Protein AF-A0A357JC84-F1 (afdb_monomer_lite)

Radius of g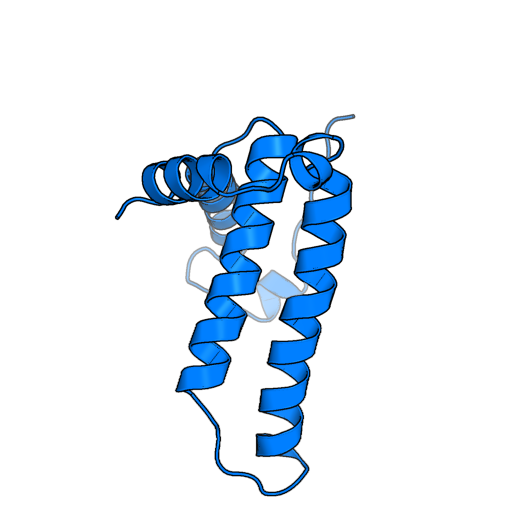yration: 17.0 Å; chains: 1; bounding box: 45×26×44 Å

pLDDT: mean 94.49, std 7.7, range [55.0, 98.75]

Foldseek 3Di:
DDQQVVLVVLVVVDDPVCVVQLQVSLVVQLVVLVVQLVVLVCCVPPVVDPRPVVSNVVSVVSNSSSVSSNCVNVVHTPVVVVCVVVVQVCVQAVPHDDPVSVVVPDDDDDDD

Sequence (112 aa):
MSFNKYQEEAYKLISDEGKKDLITNGVLGLAGESGECCDIVKKYKFQGHPLNKEHLIDELGDVLWYIAETASGLGVSLEEIAEYNLNKLNKRYKDGFTKEESLHRVEKEYKD

Secondary structure (DSSP, 8-state):
--HHHHHHHHHHHS-TTGGGSHHHHHHHHHHHHHHHHHHHHHHHHHS-----HHHHHHHHHHHHHHHHHHHHHTT--HHHHHHHHHHHHHHH-BTB--HHHHHSPPPPPPP-

Structure (mmCIF, N/CA/C/O backbone):
data_AF-A0A357JC84-F1
#
_entry.id   AF-A0A357JC84-F1
#
loop_
_atom_site.group_PDB
_atom_site.id
_atom_site.type_symbol
_atom_site.label_atom_id
_atom_site.label_alt_id
_atom_site.label_comp_id
_atom_site.label_asym_id
_atom_site.label_entity_id
_atom_site.label_seq_id
_atom_site.pdbx_PDB_ins_code
_atom_site.Cartn_x
_atom_site.Cartn_y
_atom_site.Cartn_z
_atom_site.occupancy
_atom_site.B_iso_or_equiv
_atom_site.auth_seq_id
_atom_site.auth_comp_id
_atom_site.auth_asym_id
_atom_site.auth_atom_id
_atom_site.pdbx_PDB_model_num
ATOM 1 N N . MET A 1 1 ? -6.170 14.920 -2.049 1.00 91.19 1 MET A N 1
ATOM 2 C CA . MET A 1 1 ? -7.104 14.096 -1.248 1.00 91.19 1 MET A CA 1
ATOM 3 C C . MET A 1 1 ? -6.340 13.596 -0.029 1.00 91.19 1 MET A C 1
ATOM 5 O O . MET A 1 1 ? -5.157 13.33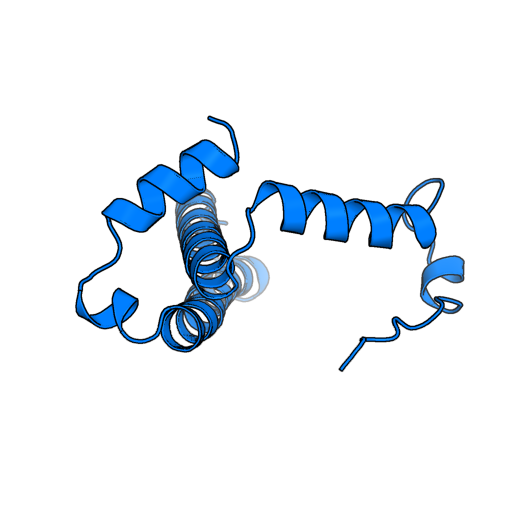7 -0.195 1.00 91.19 1 MET A O 1
ATOM 9 N N . SER A 1 2 ? -6.945 13.542 1.163 1.00 97.12 2 SER A N 1
ATOM 10 C CA . SER A 1 2 ? -6.307 12.915 2.337 1.00 97.12 2 SER A CA 1
ATOM 11 C C . SER A 1 2 ? -6.417 11.393 2.261 1.00 97.12 2 SER A C 1
ATOM 13 O O . SER A 1 2 ? -7.253 10.881 1.515 1.00 97.12 2 SER A O 1
ATOM 15 N N . PHE A 1 3 ? -5.607 10.670 3.033 1.00 97.25 3 PHE A N 1
ATOM 16 C CA . PHE A 1 3 ? -5.678 9.209 3.063 1.00 97.25 3 PHE A CA 1
ATOM 17 C C . PHE A 1 3 ? -7.013 8.710 3.617 1.00 97.25 3 PHE A C 1
ATOM 19 O O . PHE A 1 3 ? -7.598 7.803 3.031 1.00 97.25 3 PHE A O 1
ATOM 26 N N . ASN A 1 4 ? -7.558 9.360 4.648 1.00 96.31 4 ASN A N 1
ATOM 27 C CA . ASN A 1 4 ? -8.872 8.984 5.177 1.00 96.31 4 ASN A CA 1
ATOM 28 C C . ASN A 1 4 ? -9.977 9.214 4.145 1.00 96.31 4 ASN A C 1
ATOM 30 O O . ASN A 1 4 ? -10.801 8.336 3.918 1.00 96.31 4 ASN A O 1
ATOM 34 N N . LYS A 1 5 ? -9.940 10.350 3.433 1.00 98.31 5 LYS A N 1
ATOM 35 C CA . LYS A 1 5 ? -10.903 10.610 2.358 1.00 98.31 5 LYS A CA 1
ATOM 36 C C . LYS A 1 5 ? -10.773 9.588 1.228 1.00 98.31 5 LYS A C 1
ATOM 38 O O . LYS A 1 5 ? -11.782 9.161 0.686 1.00 98.31 5 LYS A O 1
ATOM 43 N N . TYR A 1 6 ? -9.553 9.193 0.866 1.00 98.50 6 TYR A N 1
ATOM 44 C CA . TYR A 1 6 ? -9.352 8.136 -0.124 1.00 98.50 6 TYR A CA 1
ATOM 45 C C . TYR A 1 6 ? -9.954 6.807 0.341 1.00 98.50 6 TYR A C 1
ATOM 47 O O . TYR A 1 6 ? -10.709 6.202 -0.412 1.00 98.50 6 TYR A O 1
ATOM 55 N N . GLN A 1 7 ? -9.678 6.388 1.578 1.00 98.56 7 GLN A N 1
ATOM 56 C CA . GLN A 1 7 ? -10.227 5.158 2.148 1.00 98.56 7 GLN A CA 1
ATOM 57 C C . GLN A 1 7 ? -11.761 5.167 2.171 1.00 98.56 7 GLN A C 1
ATOM 59 O O . GLN A 1 7 ? -12.378 4.176 1.789 1.00 98.56 7 GLN A O 1
ATOM 64 N N . GLU A 1 8 ? -12.380 6.282 2.569 1.00 98.25 8 GLU A N 1
ATOM 65 C CA . GLU A 1 8 ? -13.839 6.444 2.557 1.00 98.25 8 GLU A CA 1
ATOM 66 C C . GLU A 1 8 ? -14.431 6.286 1.151 1.00 98.25 8 GLU A C 1
ATOM 68 O O . GLU A 1 8 ? -15.464 5.636 0.989 1.00 98.25 8 GLU A O 1
ATOM 73 N N . GLU A 1 9 ? -13.803 6.871 0.127 1.00 98.44 9 GLU A N 1
ATOM 74 C CA . GLU A 1 9 ? -14.260 6.719 -1.259 1.00 98.44 9 GLU A CA 1
ATOM 75 C C . GLU A 1 9 ? -14.005 5.303 -1.797 1.00 98.44 9 GLU A C 1
ATOM 77 O O . GLU A 1 9 ? -14.893 4.734 -2.431 1.00 98.44 9 GLU A O 1
ATOM 82 N N . ALA A 1 10 ? -12.851 4.700 -1.493 1.00 98.19 10 ALA A N 1
ATOM 83 C CA . ALA A 1 10 ? -12.527 3.327 -1.881 1.00 98.19 10 ALA A CA 1
ATOM 84 C C . ALA A 1 10 ? -13.538 2.334 -1.289 1.00 98.19 10 ALA A C 1
ATOM 86 O O . ALA A 1 10 ? -14.094 1.509 -2.010 1.00 98.19 10 ALA A O 1
ATOM 87 N N . TYR A 1 11 ? -13.878 2.477 -0.003 1.00 98.12 11 TYR A N 1
ATOM 88 C CA . TYR A 1 11 ? -14.813 1.584 0.685 1.00 98.12 11 TYR A CA 1
ATOM 89 C C . TYR A 1 11 ? -16.192 1.509 0.013 1.00 98.12 11 TYR A C 1
ATOM 91 O O . TYR A 1 11 ? -16.812 0.442 -0.066 1.00 98.12 11 TYR A O 1
ATOM 99 N N . LYS A 1 12 ? -16.687 2.639 -0.507 1.00 98.25 12 LYS A N 1
ATOM 100 C CA . LYS A 1 12 ? -17.981 2.695 -1.210 1.00 98.25 12 LYS A CA 1
ATOM 101 C C . LYS A 1 12 ? -17.988 1.832 -2.469 1.00 98.25 12 LYS A C 1
ATOM 103 O O . LYS A 1 12 ? -19.041 1.315 -2.831 1.00 98.25 12 LYS A O 1
ATOM 108 N N . LEU A 1 13 ? -16.832 1.681 -3.103 1.00 98.06 13 LEU A N 1
ATOM 109 C CA . LEU A 1 13 ? -16.658 0.992 -4.373 1.00 98.06 13 LEU A CA 1
ATOM 110 C C . LEU A 1 13 ? -16.299 -0.496 -4.208 1.00 98.06 13 LEU A C 1
ATOM 112 O O . LEU A 1 13 ? -16.344 -1.238 -5.187 1.00 98.06 13 LEU A O 1
ATOM 116 N N . ILE A 1 14 ? -15.993 -0.955 -2.988 1.00 97.75 14 ILE A N 1
ATOM 117 C CA . ILE A 1 14 ? -15.775 -2.380 -2.706 1.00 97.75 14 ILE A CA 1
ATOM 118 C C .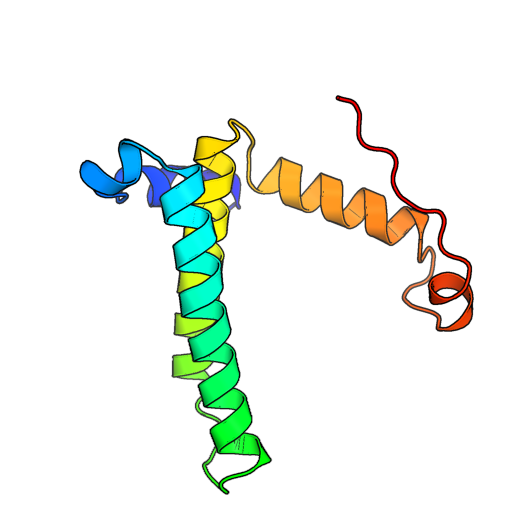 ILE A 1 14 ? -17.061 -3.160 -2.999 1.00 97.75 14 ILE A C 1
ATOM 120 O O . ILE A 1 14 ? -18.156 -2.786 -2.553 1.00 97.75 14 ILE A O 1
ATOM 124 N N . SER A 1 15 ? -16.902 -4.267 -3.727 1.00 97.12 15 SER A N 1
ATOM 125 C CA . SER A 1 15 ? -17.991 -5.180 -4.071 1.00 97.12 15 SER A CA 1
ATOM 126 C C . SER A 1 15 ? -18.673 -5.777 -2.834 1.00 97.12 15 SER A C 1
ATOM 128 O O . SER A 1 15 ? -18.068 -5.917 -1.770 1.00 97.12 15 SER A O 1
ATOM 130 N N . ASP A 1 16 ? -19.931 -6.189 -2.981 1.00 97.56 16 ASP A N 1
ATOM 131 C CA . ASP A 1 16 ? -20.667 -6.837 -1.890 1.00 97.56 16 ASP A CA 1
ATOM 132 C C . ASP A 1 16 ? -20.004 -8.144 -1.429 1.00 97.56 16 ASP A C 1
ATOM 134 O O . ASP A 1 16 ? -20.060 -8.468 -0.247 1.00 97.56 16 ASP A O 1
ATOM 138 N N . GLU A 1 17 ? -19.344 -8.877 -2.335 1.00 97.12 17 GLU A N 1
ATOM 139 C CA . GLU A 1 17 ? -18.590 -10.087 -1.984 1.00 97.12 17 GLU A CA 1
ATOM 140 C C . GLU A 1 17 ? -17.321 -9.748 -1.196 1.00 97.12 17 GLU A C 1
ATOM 142 O O . GLU A 1 17 ? -17.089 -10.335 -0.143 1.00 97.12 17 GLU A O 1
ATOM 147 N N . GLY A 1 18 ? -16.545 -8.753 -1.645 1.00 95.88 18 GLY A N 1
ATOM 148 C CA . GLY A 1 18 ? -15.342 -8.297 -0.937 1.00 95.88 18 GLY A CA 1
ATOM 149 C C . GLY A 1 18 ? -15.656 -7.788 0.472 1.00 95.88 18 GLY A C 1
ATOM 150 O O . GLY A 1 18 ? -14.931 -8.078 1.420 1.00 95.88 18 GLY A O 1
ATOM 151 N N . LYS A 1 19 ? -16.807 -7.126 0.654 1.00 96.88 19 LYS A N 1
ATOM 152 C CA . LYS A 1 19 ? -17.287 -6.681 1.973 1.00 96.88 19 LYS A CA 1
ATOM 153 C C . LYS A 1 19 ? -17.599 -7.821 2.947 1.00 96.88 19 LYS A C 1
ATOM 155 O O . LYS A 1 19 ? -17.652 -7.556 4.147 1.00 96.88 19 LYS A O 1
ATOM 160 N N . LYS A 1 20 ? -17.798 -9.063 2.484 1.00 98.00 20 LYS A N 1
ATOM 161 C CA . LYS A 1 20 ? -18.018 -10.216 3.378 1.00 98.00 20 LYS A CA 1
ATOM 162 C C . LYS A 1 20 ? -16.754 -10.617 4.134 1.00 98.00 20 LYS A C 1
ATOM 164 O O . LYS A 1 20 ? -16.871 -11.112 5.250 1.00 98.00 20 LYS A O 1
ATOM 169 N N . ASP A 1 21 ? -15.579 -10.402 3.544 1.00 98.19 21 ASP A N 1
ATOM 170 C CA . ASP A 1 21 ? -14.282 -10.662 4.172 1.00 98.19 21 ASP A CA 1
ATOM 171 C C . ASP A 1 21 ? -13.207 -9.709 3.625 1.00 98.19 21 ASP A C 1
ATOM 173 O O . ASP A 1 21 ? -12.370 -10.063 2.792 1.00 98.19 21 ASP A O 1
ATOM 177 N N . LEU A 1 22 ? -13.251 -8.470 4.120 1.00 98.38 22 LEU A N 1
ATOM 178 C CA . LEU A 1 22 ? -12.360 -7.380 3.710 1.00 98.38 22 LEU A CA 1
ATOM 179 C C . LEU A 1 22 ? -10.880 -7.702 3.947 1.00 98.38 22 LEU A C 1
ATOM 181 O O . LEU A 1 22 ? -10.021 -7.250 3.197 1.00 98.38 22 LEU A O 1
ATOM 185 N N . ILE A 1 23 ? -10.565 -8.457 5.003 1.00 98.56 23 ILE A N 1
ATOM 186 C CA . ILE A 1 23 ? -9.174 -8.758 5.352 1.00 98.56 23 ILE A CA 1
ATOM 187 C C . ILE A 1 23 ? -8.625 -9.805 4.388 1.00 98.56 23 ILE A C 1
ATOM 189 O O . ILE A 1 23 ? -7.556 -9.597 3.815 1.00 98.56 23 ILE A O 1
ATOM 193 N N . THR A 1 24 ? -9.343 -10.914 4.183 1.00 98.56 24 THR A N 1
ATOM 194 C CA . THR A 1 24 ? -8.879 -11.962 3.268 1.00 98.56 24 THR A CA 1
ATOM 195 C C . THR A 1 24 ? -8.837 -11.454 1.832 1.00 98.56 24 THR A C 1
ATOM 197 O O . THR A 1 24 ? -7.823 -11.644 1.162 1.00 98.56 24 THR A O 1
ATOM 200 N N . ASN A 1 25 ? -9.889 -10.770 1.363 1.00 98.44 25 ASN A N 1
ATOM 201 C CA . ASN A 1 25 ? -9.916 -10.203 0.012 1.00 98.44 25 ASN A CA 1
ATOM 202 C C . ASN A 1 25 ? -8.798 -9.165 -0.172 1.00 98.44 25 ASN A C 1
ATOM 204 O O . ASN A 1 25 ? -8.031 -9.251 -1.132 1.00 98.44 25 ASN A O 1
ATOM 208 N N . GLY A 1 26 ? -8.632 -8.277 0.812 1.00 98.31 26 GLY A N 1
ATOM 209 C CA . GLY A 1 26 ? -7.615 -7.237 0.812 1.00 98.31 26 GLY A CA 1
ATOM 210 C C . GLY A 1 26 ? -6.197 -7.791 0.732 1.00 98.31 26 GLY A C 1
ATOM 211 O O . GLY A 1 26 ? -5.424 -7.415 -0.146 1.00 98.31 26 GLY A O 1
ATOM 212 N N . VAL A 1 27 ? -5.845 -8.740 1.603 1.00 98.38 27 VAL A N 1
ATOM 213 C CA . VAL A 1 27 ? -4.491 -9.317 1.648 1.00 98.38 27 VAL A CA 1
ATOM 214 C C . VAL A 1 27 ? -4.167 -10.138 0.398 1.00 98.38 27 VAL A C 1
ATOM 216 O O . VAL A 1 27 ? -3.029 -10.097 -0.076 1.00 98.38 27 VAL A O 1
ATOM 219 N N . LEU A 1 28 ? -5.140 -10.868 -0.156 1.00 98.38 28 LEU A N 1
ATOM 220 C CA . LEU A 1 28 ? -4.945 -11.590 -1.415 1.00 98.38 28 LEU A CA 1
ATOM 221 C C . LEU A 1 28 ? -4.749 -10.624 -2.589 1.00 98.38 28 LEU A C 1
ATOM 223 O O . LEU A 1 28 ? -3.844 -10.841 -3.396 1.00 98.38 28 LEU A O 1
ATOM 227 N N . GLY A 1 29 ? -5.526 -9.539 -2.636 1.00 98.38 29 GLY A N 1
ATOM 228 C CA . GLY A 1 29 ? -5.356 -8.462 -3.609 1.00 98.38 29 GLY A CA 1
ATOM 229 C C . GLY A 1 29 ? -3.968 -7.828 -3.533 1.00 98.38 29 GLY A C 1
ATOM 230 O O . GLY A 1 29 ? -3.258 -7.786 -4.532 1.00 98.38 29 GLY A O 1
ATOM 231 N N . LEU A 1 30 ? -3.494 -7.475 -2.328 1.00 98.31 30 LEU A N 1
ATOM 232 C CA . LEU A 1 30 ? -2.135 -6.945 -2.124 1.00 98.31 30 LEU A CA 1
ATOM 233 C C . LEU A 1 30 ? -1.050 -7.821 -2.762 1.00 98.31 30 LEU A C 1
ATOM 235 O O . LEU A 1 30 ? -0.089 -7.296 -3.329 1.00 98.31 30 LEU A O 1
ATOM 239 N N . ALA A 1 31 ? -1.174 -9.145 -2.641 1.00 98.50 31 ALA A N 1
ATOM 240 C CA . ALA A 1 31 ? -0.218 -10.081 -3.220 1.00 98.50 31 ALA A CA 1
ATOM 241 C C . ALA A 1 31 ? -0.273 -10.093 -4.757 1.00 98.50 31 ALA A C 1
ATOM 243 O O . ALA A 1 31 ? 0.785 -10.146 -5.388 1.00 98.50 31 ALA A O 1
ATOM 244 N N . GLY A 1 32 ? -1.476 -10.022 -5.336 1.00 98.56 32 GLY A N 1
ATOM 245 C CA . GLY A 1 32 ? -1.699 -9.922 -6.781 1.00 98.56 32 GLY A CA 1
ATOM 246 C C . GLY A 1 32 ? -1.033 -8.684 -7.375 1.00 98.56 32 GLY A C 1
ATOM 247 O O . GLY A 1 32 ? -0.094 -8.818 -8.162 1.00 98.56 32 GLY A O 1
ATOM 248 N N . GLU A 1 33 ? -1.409 -7.504 -6.885 1.00 98.62 33 GLU A N 1
ATOM 249 C CA . GLU A 1 33 ? -0.954 -6.217 -7.443 1.00 98.62 33 GLU A CA 1
ATOM 250 C C . GLU A 1 33 ? 0.539 -5.957 -7.180 1.00 98.62 33 GLU A C 1
ATOM 252 O O . GLU A 1 33 ? 1.274 -5.383 -7.989 1.00 98.62 33 GLU A O 1
ATOM 257 N N . SER A 1 34 ? 1.067 -6.481 -6.066 1.00 98.50 34 SER A N 1
ATOM 258 C CA . SER A 1 34 ? 2.519 -6.499 -5.846 1.00 98.50 34 SER A CA 1
ATOM 259 C C . SER A 1 34 ? 3.242 -7.368 -6.884 1.00 98.50 34 SER A C 1
ATOM 261 O O . SER A 1 34 ? 4.366 -7.051 -7.287 1.00 98.50 34 SER A O 1
ATOM 263 N N . GLY A 1 35 ? 2.626 -8.471 -7.318 1.00 98.69 35 GLY A N 1
ATOM 264 C CA . GLY A 1 35 ? 3.134 -9.342 -8.377 1.00 98.69 35 GLY A CA 1
ATOM 265 C C . GLY A 1 35 ? 3.154 -8.658 -9.744 1.00 98.69 35 GLY A C 1
ATOM 266 O O . GLY A 1 35 ? 4.130 -8.805 -10.484 1.00 98.69 35 GLY A O 1
ATOM 267 N N . GLU A 1 36 ? 2.137 -7.855 -10.039 1.00 98.69 36 GLU A N 1
ATOM 268 C CA . GLU A 1 36 ? 2.032 -7.037 -11.253 1.00 98.69 36 GLU A CA 1
ATOM 269 C C . GLU A 1 36 ? 3.153 -5.984 -11.299 1.00 98.69 36 GLU A C 1
ATOM 271 O O . GLU A 1 36 ? 3.950 -5.939 -12.248 1.00 98.69 36 GLU A O 1
ATOM 276 N N . CYS A 1 37 ? 3.348 -5.246 -10.195 1.00 98.75 37 CYS A N 1
ATOM 277 C CA . CYS A 1 37 ? 4.497 -4.353 -10.007 1.00 98.75 37 CYS A CA 1
ATOM 278 C C . CYS A 1 37 ? 5.833 -5.077 -10.268 1.00 98.75 37 CYS A C 1
ATOM 280 O O . CYS A 1 37 ? 6.720 -4.564 -10.967 1.00 98.75 37 CYS A O 1
ATOM 282 N N . CYS A 1 38 ? 5.989 -6.285 -9.712 1.00 98.69 38 CYS A N 1
ATOM 283 C CA . CYS A 1 38 ? 7.181 -7.109 -9.914 1.00 98.69 38 CYS A CA 1
ATOM 284 C C . CYS A 1 38 ? 7.392 -7.461 -11.391 1.00 98.69 38 CYS A C 1
ATOM 286 O O . CYS A 1 38 ? 8.529 -7.406 -11.872 1.00 98.69 38 CYS A O 1
ATOM 288 N N . ASP A 1 39 ? 6.336 -7.820 -12.120 1.00 98.62 39 ASP A N 1
ATOM 289 C CA . ASP A 1 39 ? 6.429 -8.204 -13.527 1.00 98.62 39 ASP A CA 1
ATOM 290 C C . ASP A 1 39 ? 6.878 -7.034 -14.414 1.00 98.62 39 ASP A C 1
ATOM 292 O O . ASP A 1 39 ? 7.773 -7.212 -15.250 1.00 98.62 39 ASP A O 1
ATOM 296 N N . ILE A 1 40 ? 6.363 -5.824 -14.166 1.00 98.62 40 ILE A N 1
ATOM 297 C CA . ILE A 1 40 ? 6.784 -4.600 -14.868 1.00 98.62 40 ILE A CA 1
ATOM 298 C C . ILE A 1 40 ? 8.284 -4.356 -14.672 1.00 98.62 40 ILE A C 1
ATOM 300 O O . ILE A 1 40 ? 9.031 -4.162 -15.641 1.00 98.62 40 ILE A O 1
ATOM 304 N N . VAL A 1 41 ? 8.758 -4.399 -13.423 1.00 98.50 41 VAL A N 1
ATOM 305 C CA . VAL A 1 41 ? 10.175 -4.162 -13.109 1.00 98.50 41 VAL A CA 1
ATOM 306 C C . VAL A 1 41 ? 11.056 -5.280 -13.668 1.00 98.50 41 VAL A C 1
ATOM 308 O O . VAL A 1 41 ? 12.132 -4.997 -14.201 1.00 98.50 41 VAL A O 1
ATOM 311 N N . LYS A 1 42 ? 10.605 -6.537 -13.611 1.00 98.69 42 LYS A N 1
ATOM 312 C CA . LYS A 1 42 ? 11.315 -7.692 -14.177 1.00 98.69 42 LYS A CA 1
ATOM 313 C C . LYS A 1 42 ? 11.483 -7.554 -15.692 1.00 98.69 42 LYS A C 1
ATOM 315 O O . LYS A 1 42 ? 12.598 -7.725 -16.189 1.00 98.69 42 LYS A O 1
ATOM 320 N N . LYS A 1 43 ? 10.414 -7.198 -16.413 1.00 98.50 43 LYS A N 1
ATOM 321 C CA . LYS A 1 43 ? 10.438 -6.922 -17.860 1.00 98.50 43 LYS A CA 1
ATOM 322 C C . LYS A 1 43 ? 11.441 -5.819 -18.201 1.00 98.50 43 LYS A C 1
ATOM 324 O O . LYS A 1 43 ? 12.273 -5.992 -19.093 1.00 98.50 43 LYS A O 1
ATOM 329 N N . TYR A 1 44 ? 11.415 -4.721 -17.444 1.00 98.50 44 TYR A N 1
ATOM 330 C CA . TYR A 1 44 ? 12.342 -3.603 -17.626 1.00 98.50 44 TYR A CA 1
ATOM 331 C C . TYR A 1 44 ? 13.806 -3.994 -17.368 1.00 98.50 44 TYR A C 1
ATOM 333 O O . TYR A 1 44 ? 14.686 -3.695 -18.174 1.00 98.50 44 TYR A O 1
ATOM 341 N N . LYS A 1 45 ? 14.094 -4.668 -16.250 1.00 98.44 45 LYS A N 1
ATOM 342 C CA . LYS A 1 45 ? 15.474 -4.934 -15.817 1.00 98.44 45 LYS A CA 1
ATOM 343 C C . LYS A 1 45 ? 16.131 -6.126 -16.501 1.00 98.44 45 LYS A C 1
ATOM 345 O O . LYS A 1 45 ? 17.347 -6.102 -16.673 1.00 98.44 45 LYS A O 1
ATOM 350 N N . PHE A 1 46 ? 15.364 -7.149 -16.872 1.00 98.31 46 PHE A N 1
ATOM 351 C CA . PHE A 1 46 ? 15.926 -8.445 -17.271 1.00 98.31 46 PHE A CA 1
ATOM 352 C C . PHE A 1 46 ? 15.493 -8.927 -18.656 1.00 98.31 46 PHE A C 1
ATOM 354 O O . PHE A 1 46 ? 16.009 -9.937 -19.122 1.00 98.31 46 PHE A O 1
ATOM 361 N N . GLN A 1 47 ? 14.565 -8.234 -19.319 1.00 98.25 47 GLN A N 1
ATOM 362 C CA . GLN A 1 47 ? 14.029 -8.655 -20.622 1.00 98.25 47 GLN A CA 1
ATOM 363 C C . GLN A 1 47 ? 14.142 -7.561 -21.699 1.00 98.25 47 GLN A C 1
ATOM 365 O O . GLN A 1 47 ? 13.727 -7.769 -22.833 1.00 98.25 47 GLN A O 1
ATOM 370 N N . GLY A 1 48 ? 14.743 -6.408 -21.371 1.00 97.56 48 GLY A N 1
ATOM 371 C CA . GLY A 1 48 ? 15.064 -5.353 -22.339 1.00 97.56 48 GLY A CA 1
ATOM 372 C C . GLY A 1 48 ? 13.889 -4.460 -22.749 1.00 97.56 48 GLY A C 1
ATOM 373 O O . GLY A 1 48 ? 14.029 -3.675 -23.685 1.00 97.56 48 GLY A O 1
ATOM 374 N N . HIS A 1 49 ? 12.745 -4.546 -22.064 1.00 98.19 49 HIS A N 1
ATOM 375 C CA . HIS A 1 49 ? 11.614 -3.647 -22.309 1.00 98.19 49 HIS A CA 1
ATOM 376 C C . HIS A 1 49 ? 11.885 -2.239 -21.749 1.00 98.19 49 HIS A C 1
ATOM 378 O O . HIS A 1 49 ? 12.589 -2.110 -20.747 1.00 98.19 49 HIS A O 1
ATOM 384 N N . PRO A 1 50 ? 11.310 -1.167 -22.326 1.00 98.25 50 PRO A N 1
ATOM 385 C CA . PRO A 1 50 ? 11.280 0.134 -21.662 1.00 98.25 50 PRO A CA 1
ATOM 386 C C . PRO A 1 50 ? 10.442 0.061 -20.376 1.00 98.25 50 PRO A C 1
ATOM 388 O O . PRO A 1 50 ? 9.481 -0.702 -20.290 1.00 98.25 50 PRO A O 1
ATOM 391 N N . LEU A 1 51 ? 10.786 0.876 -19.375 1.00 98.50 51 LEU A N 1
ATOM 392 C CA . LEU A 1 51 ? 9.986 0.971 -18.155 1.00 98.50 51 LEU A CA 1
ATOM 393 C C . LEU A 1 51 ? 8.634 1.621 -18.467 1.00 98.50 51 LEU A C 1
ATOM 395 O O . LEU A 1 51 ? 8.581 2.817 -18.765 1.00 98.50 51 LEU A O 1
ATOM 399 N N . ASN A 1 52 ? 7.552 0.854 -18.336 1.00 98.19 52 ASN A N 1
ATOM 400 C CA . ASN A 1 52 ? 6.198 1.387 -18.407 1.00 98.19 52 ASN A CA 1
ATOM 401 C C . ASN A 1 52 ? 5.816 2.020 -17.059 1.00 98.19 52 ASN A C 1
ATOM 403 O O . ASN A 1 52 ? 5.382 1.335 -16.137 1.00 98.19 52 ASN A O 1
ATOM 407 N N . LYS A 1 53 ? 6.053 3.329 -16.931 1.00 98.44 53 LYS A N 1
ATOM 408 C CA . LYS A 1 53 ? 5.786 4.077 -15.694 1.00 98.44 53 LYS A CA 1
ATOM 409 C C . LYS A 1 53 ? 4.300 4.271 -15.423 1.00 98.44 53 LYS A C 1
ATOM 411 O O . LYS A 1 53 ? 3.934 4.310 -14.261 1.00 98.44 53 LYS A O 1
ATOM 416 N N . GLU A 1 54 ? 3.499 4.435 -16.470 1.00 98.50 54 GLU A N 1
ATOM 417 C CA . GLU A 1 54 ? 2.052 4.635 -16.352 1.00 98.50 54 GLU A CA 1
ATOM 418 C C . GLU A 1 54 ? 1.410 3.385 -15.759 1.00 98.50 54 GLU A C 1
ATOM 420 O O . GLU A 1 54 ? 0.828 3.463 -14.688 1.00 98.50 54 GLU A O 1
ATOM 425 N N . HIS A 1 55 ? 1.708 2.218 -16.336 1.00 98.50 55 HIS A N 1
ATOM 426 C CA . HIS A 1 55 ? 1.246 0.944 -15.789 1.00 98.50 55 HIS A CA 1
ATOM 427 C C . HIS A 1 55 ? 1.729 0.724 -14.351 1.00 98.50 55 HIS A C 1
ATOM 429 O O . HIS A 1 55 ? 0.960 0.328 -13.497 1.00 98.50 55 HIS A O 1
ATOM 435 N N . LEU A 1 56 ? 2.988 1.059 -14.032 1.00 98.69 56 LEU A N 1
ATOM 436 C CA . LEU A 1 56 ? 3.466 0.930 -12.651 1.00 98.69 56 LEU A CA 1
ATOM 437 C C . LEU A 1 56 ? 2.741 1.876 -11.676 1.00 98.69 56 LEU A C 1
ATOM 439 O O . LEU A 1 56 ? 2.643 1.557 -10.498 1.00 98.69 56 LEU A O 1
ATOM 443 N N . ILE A 1 57 ? 2.278 3.044 -12.130 1.00 98.75 57 ILE A N 1
ATOM 444 C CA . ILE A 1 57 ? 1.464 3.951 -11.310 1.00 98.75 57 ILE A CA 1
ATOM 445 C C . ILE A 1 57 ? 0.077 3.348 -11.076 1.00 98.75 57 ILE A C 1
ATOM 447 O O . ILE A 1 57 ? -0.403 3.440 -9.948 1.00 98.75 57 ILE A O 1
ATOM 451 N N . ASP A 1 58 ? -0.516 2.723 -12.095 1.00 98.56 58 ASP A N 1
ATOM 452 C CA . ASP A 1 58 ? -1.804 2.030 -11.982 1.00 98.56 58 ASP A CA 1
ATOM 453 C C . ASP A 1 58 ? -1.712 0.888 -10.957 1.00 98.56 58 ASP A C 1
ATOM 455 O O . ASP A 1 58 ? -2.427 0.920 -9.957 1.00 98.56 58 ASP A O 1
ATOM 459 N N . GLU A 1 59 ? -0.715 0.004 -11.083 1.00 98.75 59 GLU A N 1
ATOM 460 C CA . GLU A 1 59 ? -0.514 -1.106 -10.135 1.00 98.75 59 GLU A CA 1
ATOM 461 C C . GLU A 1 59 ? -0.235 -0.628 -8.701 1.00 98.75 59 GLU A C 1
ATOM 463 O O . GLU A 1 59 ? -0.677 -1.222 -7.718 1.00 98.75 59 GLU A O 1
ATOM 468 N N . LEU A 1 60 ? 0.491 0.485 -8.535 1.00 98.69 60 LEU A N 1
ATOM 469 C CA . LEU A 1 60 ? 0.672 1.099 -7.214 1.00 98.69 60 LEU A CA 1
ATOM 470 C C . LEU A 1 60 ? -0.644 1.661 -6.655 1.00 98.69 60 LEU A C 1
ATOM 472 O O . LEU A 1 60 ? -0.823 1.699 -5.433 1.00 98.69 60 LEU A O 1
ATOM 476 N N . GLY A 1 61 ? -1.544 2.112 -7.528 1.00 98.50 61 GLY A N 1
ATOM 477 C CA . GLY A 1 61 ? -2.904 2.508 -7.189 1.00 98.50 61 GLY A CA 1
ATOM 478 C C . GLY A 1 61 ? -3.737 1.328 -6.695 1.00 98.50 61 GLY A C 1
ATOM 479 O O . GLY A 1 61 ? -4.392 1.457 -5.660 1.00 98.50 61 GLY A O 1
ATOM 480 N N . ASP A 1 62 ? -3.641 0.177 -7.356 1.00 98.69 62 ASP A N 1
ATOM 481 C CA . ASP A 1 62 ? -4.357 -1.042 -6.964 1.00 98.69 62 ASP A CA 1
ATOM 482 C C . ASP A 1 62 ? -3.778 -1.654 -5.676 1.00 98.69 62 ASP A C 1
ATOM 484 O O . ASP A 1 62 ? -4.516 -2.063 -4.774 1.00 98.69 62 ASP A O 1
ATOM 488 N N . VAL A 1 63 ? -2.458 -1.568 -5.468 1.00 98.69 63 VAL A N 1
ATOM 489 C CA . VAL A 1 63 ? -1.858 -1.841 -4.150 1.00 98.69 63 VAL A CA 1
ATOM 490 C C . VAL A 1 63 ? -2.462 -0.918 -3.086 1.00 98.69 63 VAL A C 1
ATOM 492 O O . VAL A 1 63 ? -2.890 -1.393 -2.034 1.00 98.69 63 VAL A O 1
ATOM 495 N N . LEU A 1 64 ? -2.521 0.397 -3.329 1.00 98.50 64 LEU A N 1
ATOM 496 C CA . LEU A 1 64 ? -3.082 1.354 -2.369 1.00 98.50 64 LEU A CA 1
ATOM 497 C C . LEU A 1 64 ? -4.564 1.070 -2.070 1.00 98.50 64 LEU A C 1
ATOM 499 O O . LEU A 1 64 ? -4.983 1.194 -0.915 1.00 98.50 64 LEU A O 1
ATOM 503 N N . TRP A 1 65 ? -5.329 0.646 -3.075 1.00 98.50 65 TRP A N 1
ATOM 504 C CA . TRP A 1 65 ? -6.716 0.220 -2.927 1.00 98.50 65 TRP A CA 1
ATOM 505 C C . TRP A 1 65 ? -6.845 -0.925 -1.926 1.00 98.50 65 TRP A C 1
ATOM 507 O O . TRP A 1 65 ? -7.597 -0.825 -0.953 1.00 98.50 65 TRP A O 1
ATOM 517 N N . TYR A 1 66 ? -6.061 -1.988 -2.102 1.00 98.62 66 TYR A N 1
ATOM 518 C CA . TYR A 1 66 ? -6.131 -3.143 -1.214 1.00 98.62 66 TYR A CA 1
ATOM 519 C C . TYR A 1 66 ? -5.558 -2.870 0.184 1.00 98.62 66 TYR A C 1
ATOM 521 O O . TYR A 1 66 ? -6.017 -3.474 1.159 1.00 98.62 66 TYR A O 1
ATOM 529 N N . ILE A 1 67 ? -4.642 -1.900 0.340 1.00 98.62 67 ILE A N 1
ATOM 530 C CA . ILE A 1 67 ? -4.269 -1.390 1.672 1.00 98.62 67 ILE A CA 1
ATOM 531 C C . ILE A 1 67 ? -5.491 -0.725 2.326 1.00 98.62 67 ILE A C 1
ATOM 533 O O . ILE A 1 67 ? -5.758 -0.983 3.499 1.00 98.62 67 ILE A O 1
ATOM 537 N N . ALA A 1 68 ? -6.245 0.102 1.593 1.00 98.56 68 ALA A N 1
ATOM 538 C CA . AL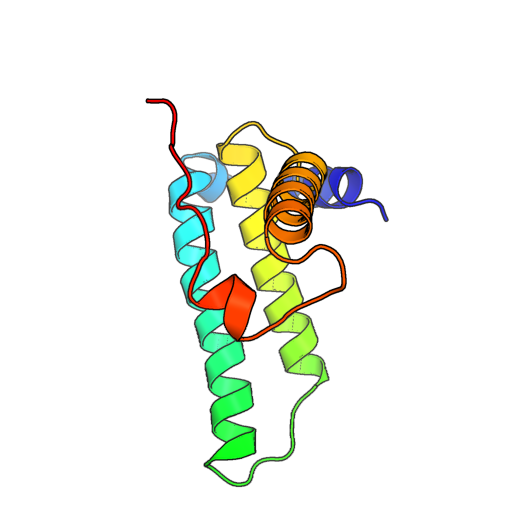A A 1 68 ? -7.428 0.794 2.112 1.00 98.56 68 ALA A CA 1
ATOM 539 C C . ALA A 1 68 ? -8.561 -0.171 2.498 1.00 98.56 68 ALA A C 1
ATOM 541 O O . ALA A 1 68 ? -9.198 -0.005 3.544 1.00 98.56 68 ALA A O 1
ATOM 542 N N . GLU A 1 69 ? -8.794 -1.197 1.682 1.00 98.62 69 GLU A N 1
ATOM 543 C CA . GLU A 1 69 ? -9.746 -2.269 1.975 1.00 98.62 69 GLU A CA 1
ATOM 544 C C . GLU A 1 69 ? -9.347 -3.032 3.246 1.00 98.62 69 GLU A C 1
ATOM 546 O O . GLU A 1 69 ? -10.150 -3.153 4.175 1.00 98.62 69 GLU A O 1
ATOM 551 N N . THR A 1 70 ? -8.081 -3.452 3.338 1.00 98.62 70 THR A N 1
ATOM 552 C CA . THR A 1 70 ? -7.561 -4.165 4.514 1.00 98.62 70 THR A CA 1
ATOM 553 C C . THR A 1 70 ? -7.637 -3.293 5.769 1.00 98.62 70 THR A C 1
ATOM 555 O O . THR A 1 70 ? -8.056 -3.767 6.823 1.00 98.62 70 THR A O 1
ATOM 558 N N . ALA A 1 71 ? -7.287 -2.005 5.670 1.00 98.56 71 ALA A N 1
ATOM 559 C CA . ALA A 1 71 ? -7.401 -1.042 6.767 1.00 98.56 71 ALA A CA 1
ATOM 560 C C . ALA A 1 71 ? -8.845 -0.938 7.277 1.00 98.56 71 ALA A C 1
ATOM 562 O O . ALA A 1 71 ? -9.091 -0.996 8.482 1.00 98.56 71 ALA A O 1
ATOM 563 N N . SER A 1 72 ? -9.805 -0.880 6.350 1.00 98.31 72 SER A N 1
ATOM 564 C CA . SER A 1 72 ? -11.233 -0.857 6.672 1.00 98.31 72 SER A CA 1
ATOM 565 C C . SER A 1 72 ? -11.681 -2.146 7.368 1.00 98.31 72 SER A C 1
ATOM 567 O O . SER A 1 72 ? -12.417 -2.078 8.349 1.00 98.31 72 SER A O 1
ATOM 569 N N . GLY A 1 73 ? -11.194 -3.309 6.920 1.00 98.06 73 GLY A N 1
ATOM 570 C CA . GLY A 1 73 ? -11.431 -4.596 7.585 1.00 98.06 73 GLY A CA 1
ATOM 571 C C . GLY A 1 73 ? -10.827 -4.686 8.991 1.00 98.06 73 GLY A C 1
ATOM 572 O O . GLY A 1 73 ? -11.418 -5.297 9.877 1.00 98.06 73 GLY A O 1
ATOM 573 N N . LEU A 1 74 ? -9.684 -4.032 9.218 1.00 98.00 74 LEU A N 1
ATOM 574 C CA . LEU A 1 74 ? -9.023 -3.931 10.524 1.00 98.00 74 LEU A CA 1
ATOM 575 C C . LEU A 1 74 ? -9.653 -2.878 11.452 1.00 98.00 74 LEU A C 1
ATOM 577 O O . LEU A 1 74 ? -9.273 -2.798 12.620 1.00 98.00 74 LEU A O 1
ATOM 581 N N . GLY A 1 75 ? -10.591 -2.067 10.955 1.00 97.88 75 GLY A N 1
ATOM 582 C CA . GLY A 1 75 ? -11.215 -0.993 11.727 1.00 97.88 75 GLY A CA 1
ATOM 583 C C . GLY A 1 75 ? -10.274 0.172 12.044 1.00 97.88 75 GLY A C 1
ATOM 584 O O . GLY A 1 75 ? -10.478 0.854 13.046 1.00 97.88 75 GLY A O 1
ATOM 585 N N . VAL A 1 76 ? -9.250 0.396 11.215 1.00 98.31 76 VAL A N 1
ATOM 586 C CA . VAL A 1 76 ? -8.292 1.504 11.359 1.00 98.31 76 VAL A CA 1
ATOM 587 C C . VAL A 1 76 ? -8.259 2.364 10.101 1.00 98.31 76 VAL A C 1
ATOM 589 O O . VAL A 1 76 ? -8.589 1.922 8.996 1.00 98.31 76 VAL A O 1
ATOM 592 N N . SER A 1 77 ? -7.839 3.612 10.257 1.00 98.31 77 SER A N 1
ATOM 593 C CA . SER A 1 77 ? -7.636 4.518 9.135 1.00 98.31 77 SER A CA 1
ATOM 594 C C . SER A 1 77 ? -6.275 4.318 8.457 1.00 98.31 77 SER A C 1
ATOM 596 O O . SER A 1 77 ? -5.290 3.884 9.063 1.00 98.31 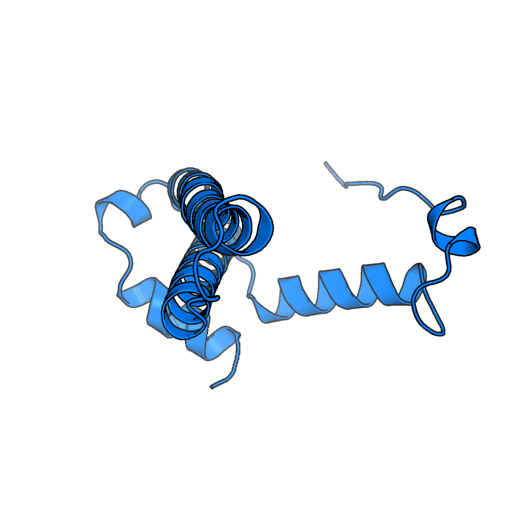77 SER A O 1
ATOM 598 N N . LEU A 1 78 ? -6.188 4.679 7.177 1.00 97.81 78 LEU A N 1
ATOM 599 C CA . LEU A 1 78 ? -4.917 4.733 6.457 1.00 97.81 78 LEU A CA 1
ATOM 600 C C . LEU A 1 78 ? -3.939 5.735 7.085 1.00 97.81 78 LEU A C 1
ATOM 602 O O . LEU A 1 78 ? -2.733 5.487 7.064 1.00 97.81 78 LEU A O 1
ATOM 606 N N . GLU A 1 79 ? -4.428 6.843 7.652 1.00 98.06 79 GLU A N 1
ATOM 607 C CA . GLU A 1 79 ? -3.576 7.781 8.393 1.00 98.06 79 GLU A CA 1
ATOM 608 C C . GLU A 1 79 ? -2.977 7.122 9.636 1.00 98.06 79 GLU A C 1
ATOM 610 O O . GLU A 1 79 ? -1.765 7.207 9.823 1.00 98.06 79 GLU A O 1
ATOM 615 N N . GLU A 1 80 ? -3.757 6.366 10.415 1.00 97.81 80 GLU A N 1
ATOM 616 C CA . GLU A 1 80 ? -3.230 5.602 11.555 1.00 97.81 80 GLU A CA 1
ATOM 617 C C . GLU A 1 80 ? -2.163 4.588 11.124 1.00 97.81 80 GLU A C 1
ATOM 619 O O . GLU A 1 80 ? -1.122 4.471 11.774 1.00 97.81 80 GLU A O 1
ATOM 624 N N . ILE A 1 81 ? -2.361 3.879 10.005 1.00 97.56 81 ILE A N 1
ATOM 625 C CA . ILE A 1 81 ? -1.348 2.961 9.455 1.00 97.56 81 ILE A CA 1
ATOM 626 C C . ILE A 1 81 ? -0.076 3.724 9.059 1.00 97.56 81 ILE A C 1
ATOM 628 O O . ILE A 1 81 ? 1.037 3.275 9.370 1.00 97.56 81 ILE A O 1
ATOM 632 N N . ALA A 1 82 ? -0.218 4.870 8.389 1.00 96.88 82 ALA A N 1
ATOM 633 C CA . ALA A 1 82 ? 0.902 5.705 7.969 1.00 96.88 82 ALA A CA 1
ATOM 634 C C . ALA A 1 82 ? 1.678 6.251 9.178 1.00 96.88 82 ALA A C 1
ATOM 636 O O . ALA A 1 82 ? 2.901 6.100 9.247 1.00 96.88 82 ALA A O 1
ATOM 637 N N . GLU A 1 83 ? 0.983 6.802 10.173 1.00 96.62 83 GLU A N 1
ATOM 638 C CA . GLU A 1 83 ? 1.566 7.279 11.427 1.00 96.62 83 GLU A CA 1
ATOM 639 C C . GLU A 1 83 ? 2.259 6.148 12.187 1.00 96.62 83 GLU A C 1
ATOM 641 O O . GLU A 1 83 ? 3.401 6.291 12.631 1.00 96.62 83 GLU A O 1
ATOM 646 N N . TYR A 1 84 ? 1.618 4.984 12.295 1.00 93.81 84 TYR A N 1
ATOM 647 C CA . TYR A 1 84 ? 2.195 3.806 12.935 1.00 93.81 84 TYR A CA 1
ATOM 648 C C . TYR A 1 84 ? 3.475 3.335 12.229 1.00 93.81 84 TYR A C 1
ATOM 650 O O . TYR A 1 84 ? 4.441 2.913 12.882 1.00 93.81 84 TYR A O 1
ATOM 658 N N . ASN A 1 85 ? 3.515 3.421 10.896 1.00 94.12 85 ASN A N 1
ATOM 659 C CA . ASN A 1 85 ? 4.695 3.105 10.102 1.00 94.12 85 ASN A CA 1
ATOM 660 C C . ASN A 1 85 ? 5.820 4.127 10.325 1.00 94.12 85 ASN A C 1
ATOM 662 O O . ASN A 1 85 ? 6.929 3.717 10.678 1.00 94.12 85 ASN A O 1
ATOM 666 N N . LEU A 1 86 ? 5.532 5.425 10.206 1.00 93.56 86 LEU A N 1
ATOM 667 C CA . LEU A 1 86 ? 6.515 6.496 10.387 1.00 93.56 86 LEU A CA 1
ATOM 668 C C . LEU A 1 86 ? 7.068 6.529 11.811 1.00 93.56 86 LEU A C 1
ATOM 670 O O . LEU A 1 86 ? 8.281 6.562 11.991 1.00 93.56 86 LEU A O 1
ATOM 674 N N . ASN A 1 87 ? 6.217 6.404 12.832 1.00 91.50 87 ASN A N 1
ATOM 675 C CA . ASN A 1 87 ? 6.649 6.328 14.228 1.00 91.50 87 ASN A CA 1
ATOM 676 C C . ASN A 1 87 ? 7.591 5.140 14.469 1.00 91.50 87 ASN A C 1
ATOM 678 O O . ASN A 1 87 ? 8.571 5.252 15.205 1.00 91.50 87 ASN A O 1
ATOM 682 N N . LYS A 1 88 ? 7.321 3.990 13.837 1.00 88.56 88 LYS A N 1
ATOM 683 C CA . LYS A 1 88 ? 8.206 2.817 13.886 1.00 88.56 88 LYS A CA 1
ATOM 684 C C . LYS A 1 88 ? 9.537 3.088 13.177 1.00 88.56 88 LYS A C 1
ATOM 686 O O . LYS A 1 88 ? 10.572 2.688 13.704 1.00 88.56 88 LYS A O 1
ATOM 691 N N . LEU A 1 89 ? 9.523 3.709 11.998 1.00 90.81 89 LEU A N 1
ATOM 692 C CA . LEU A 1 89 ? 10.734 3.980 11.219 1.00 90.81 89 LEU A CA 1
ATOM 693 C C . LEU A 1 89 ? 11.604 5.063 11.868 1.00 90.81 89 LEU A C 1
ATOM 695 O O . LEU A 1 89 ? 12.791 4.828 12.039 1.00 90.81 89 LEU A O 1
ATOM 699 N N . ASN A 1 90 ? 11.023 6.164 12.345 1.00 89.31 90 ASN A N 1
ATOM 700 C CA . ASN A 1 90 ? 11.746 7.251 13.021 1.00 89.31 90 ASN A CA 1
ATOM 701 C C . ASN A 1 90 ? 12.385 6.806 14.344 1.00 89.31 90 ASN A C 1
ATOM 703 O O . ASN A 1 90 ? 13.435 7.308 14.733 1.00 89.31 90 ASN A O 1
ATOM 707 N N . LYS A 1 91 ? 11.788 5.826 15.039 1.00 87.44 91 LYS A N 1
ATOM 708 C CA . LYS A 1 91 ? 12.424 5.189 16.205 1.00 87.44 91 LYS A CA 1
ATOM 709 C C . LYS A 1 91 ? 13.662 4.373 15.830 1.00 87.44 91 LYS A C 1
ATOM 711 O O . LYS A 1 91 ? 14.547 4.229 16.666 1.00 87.44 91 LYS A O 1
ATOM 716 N N . ARG A 1 92 ? 13.697 3.811 14.616 1.00 86.56 92 ARG A N 1
ATOM 717 C CA . ARG A 1 92 ? 14.796 2.968 14.117 1.00 86.56 92 ARG A CA 1
ATOM 718 C C . ARG A 1 92 ? 15.894 3.768 13.425 1.00 86.56 92 ARG A C 1
ATOM 720 O O . ARG A 1 92 ? 17.038 3.358 13.501 1.00 86.56 92 ARG A O 1
ATOM 727 N N . TYR A 1 93 ? 15.522 4.846 12.746 1.00 88.44 93 TYR A N 1
ATOM 728 C CA . TYR A 1 93 ? 16.363 5.581 11.808 1.00 88.44 93 TYR A CA 1
ATOM 729 C C . TYR A 1 93 ? 16.156 7.080 12.037 1.00 88.44 93 TYR A C 1
ATOM 731 O O . TYR A 1 93 ? 15.371 7.716 11.331 1.00 88.44 93 TYR A O 1
ATOM 739 N N . LYS A 1 94 ? 16.782 7.637 13.081 1.00 81.12 94 LYS A N 1
ATOM 740 C CA . LYS A 1 94 ? 16.499 9.019 13.522 1.00 81.12 94 LYS A CA 1
ATOM 741 C C . LYS A 1 94 ? 16.902 10.060 12.481 1.00 81.12 94 LYS A C 1
ATOM 743 O O . LYS A 1 94 ? 16.153 11.003 12.249 1.00 81.12 94 LYS A O 1
ATOM 748 N N . ASP A 1 95 ? 18.039 9.836 11.832 1.00 87.94 95 ASP A N 1
ATOM 749 C CA . ASP A 1 95 ? 18.635 10.744 10.848 1.00 87.94 95 ASP A CA 1
ATOM 750 C C . ASP A 1 95 ? 18.573 10.160 9.422 1.00 87.94 95 ASP A C 1
ATOM 752 O O . ASP A 1 95 ? 19.375 10.490 8.548 1.00 87.94 95 ASP A O 1
ATOM 756 N N . GLY A 1 96 ? 17.599 9.274 9.181 1.00 86.94 96 GLY A N 1
ATOM 757 C CA . GLY A 1 96 ? 17.478 8.496 7.950 1.00 86.94 96 GLY A CA 1
ATOM 758 C C . GLY A 1 96 ? 18.140 7.122 8.048 1.00 86.94 96 GLY A C 1
ATOM 759 O O . GLY A 1 96 ? 18.711 6.746 9.065 1.00 86.94 96 GLY A O 1
ATOM 760 N N . PHE A 1 97 ? 17.998 6.319 6.992 1.00 89.94 97 PHE A N 1
ATOM 761 C CA . PHE A 1 97 ? 18.462 4.933 7.007 1.00 89.94 97 PHE A CA 1
ATOM 762 C C . PHE A 1 97 ? 19.988 4.837 7.132 1.00 89.94 97 PHE A C 1
ATOM 764 O O . PHE A 1 97 ? 20.717 5.343 6.276 1.00 89.94 97 PHE A O 1
ATOM 771 N N . THR A 1 98 ? 20.462 4.062 8.110 1.00 89.50 98 THR A N 1
ATOM 772 C CA . THR A 1 98 ? 21.844 3.579 8.162 1.00 89.50 98 THR A CA 1
ATOM 773 C C . THR A 1 98 ? 21.897 2.051 8.209 1.00 89.50 98 THR A C 1
ATOM 775 O O . THR A 1 98 ? 21.035 1.370 8.777 1.00 89.50 98 THR A O 1
ATOM 778 N N . LYS A 1 99 ? 22.945 1.477 7.600 1.00 89.56 99 LYS A N 1
ATOM 779 C CA . LYS A 1 99 ? 23.167 0.022 7.618 1.00 89.56 99 LYS A CA 1
ATOM 780 C C . LYS A 1 99 ? 23.375 -0.497 9.046 1.00 89.56 99 LYS A C 1
ATOM 782 O O . LYS A 1 99 ? 22.920 -1.594 9.357 1.00 89.56 99 LYS A O 1
ATOM 787 N N . GLU A 1 100 ? 24.040 0.287 9.889 1.00 89.88 100 GLU A N 1
ATOM 788 C CA . GLU A 1 100 ? 24.329 -0.045 11.285 1.00 89.88 100 GLU A CA 1
ATOM 789 C C . GLU A 1 100 ? 23.047 -0.153 12.121 1.00 89.88 100 GLU A C 1
ATOM 791 O O . GLU A 1 100 ? 22.774 -1.213 12.684 1.00 89.88 100 GLU A O 1
ATOM 796 N N . GLU A 1 101 ? 22.187 0.871 12.110 1.00 86.44 101 GLU A N 1
ATOM 797 C CA . GLU A 1 101 ? 20.898 0.832 12.818 1.00 86.44 101 GLU A CA 1
ATOM 798 C C . GLU A 1 101 ? 19.997 -0.304 12.312 1.00 86.44 101 GLU A C 1
ATOM 800 O O . GLU A 1 101 ? 19.243 -0.909 13.074 1.00 86.44 101 GLU A O 1
ATOM 805 N N . SER A 1 102 ? 20.096 -0.652 11.023 1.00 86.62 102 SER A N 1
ATOM 806 C CA . SER A 1 102 ? 19.344 -1.771 10.454 1.00 86.62 102 SER A CA 1
ATOM 807 C C . SER A 1 102 ? 19.792 -3.139 10.982 1.00 86.62 102 SER A C 1
ATOM 809 O O . SER A 1 102 ? 18.953 -4.042 11.088 1.00 86.62 102 SER A O 1
ATOM 811 N N . LEU A 1 103 ? 21.089 -3.308 11.266 1.00 86.94 103 LEU A N 1
ATOM 812 C CA . LEU A 1 103 ? 21.657 -4.531 11.845 1.00 86.94 103 LEU A CA 1
ATOM 813 C C . LEU A 1 103 ? 21.340 -4.645 13.342 1.00 86.94 103 LEU A C 1
ATOM 815 O O . LEU A 1 103 ? 21.123 -5.750 13.828 1.00 86.94 103 LEU A O 1
ATOM 819 N N . HIS A 1 104 ? 21.254 -3.514 14.045 1.00 86.19 104 HIS A N 1
ATOM 820 C CA . HIS A 1 104 ? 21.017 -3.444 15.491 1.00 86.19 104 HIS A CA 1
ATOM 821 C C . HIS A 1 104 ? 19.574 -3.073 15.869 1.00 86.19 104 HIS A C 1
ATOM 823 O O . HIS A 1 104 ? 19.315 -2.598 16.976 1.00 86.19 104 HIS A O 1
ATOM 829 N N . ARG A 1 105 ? 18.612 -3.272 14.959 1.00 80.81 105 ARG A N 1
ATOM 830 C CA . ARG A 1 105 ? 17.212 -2.896 15.194 1.00 80.81 105 ARG A CA 1
ATOM 831 C C . ARG A 1 105 ? 16.609 -3.664 16.377 1.00 80.81 105 ARG A C 1
ATOM 833 O O . ARG A 1 105 ? 16.744 -4.880 16.468 1.00 80.81 105 ARG A O 1
ATOM 840 N N . VAL A 1 106 ? 15.852 -2.965 17.219 1.00 76.19 106 VAL A N 1
ATOM 841 C CA . VAL A 1 106 ? 15.002 -3.599 18.239 1.00 76.19 106 VAL A CA 1
ATOM 842 C C . VAL A 1 106 ? 13.762 -4.190 17.557 1.00 76.19 106 VAL A C 1
ATOM 844 O O . VAL A 1 106 ? 13.102 -3.515 16.749 1.00 76.19 106 VAL A O 1
ATOM 847 N N . GLU A 1 107 ? 13.464 -5.461 17.836 1.00 76.38 107 GLU A N 1
ATOM 848 C CA . GLU A 1 107 ? 12.274 -6.135 17.310 1.00 76.38 107 GLU A CA 1
ATOM 849 C 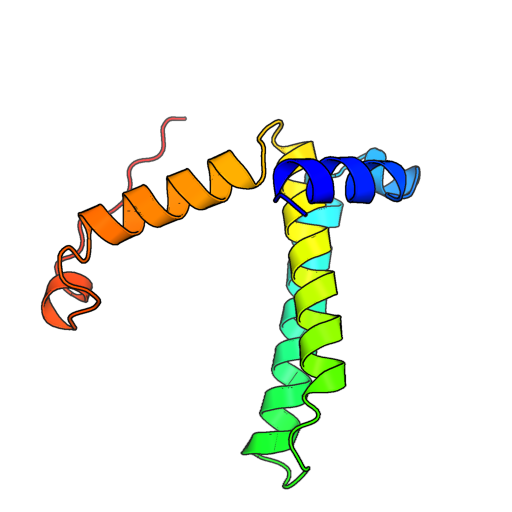C . GLU A 1 107 ? 10.988 -5.577 17.922 1.00 76.38 107 GLU A C 1
ATOM 851 O O . GLU A 1 107 ? 10.986 -4.944 18.976 1.00 76.38 107 GLU A O 1
ATOM 856 N N . LYS A 1 108 ? 9.883 -5.730 17.192 1.00 70.94 108 LYS A N 1
ATOM 857 C CA . LYS A 1 108 ? 8.593 -5.191 17.611 1.00 70.94 108 LYS A CA 1
ATOM 858 C C . LYS A 1 108 ? 7.850 -6.258 18.402 1.00 70.94 108 LYS A C 1
ATOM 860 O O . LYS A 1 108 ? 7.643 -7.345 17.878 1.00 70.94 108 LYS A O 1
ATOM 865 N N . GLU A 1 109 ? 7.421 -5.921 19.609 1.00 72.62 109 GLU A N 1
ATOM 866 C CA . GLU A 1 109 ? 6.479 -6.742 20.369 1.00 72.62 109 GLU A CA 1
ATOM 867 C C . GLU A 1 109 ? 5.051 -6.424 19.910 1.00 72.62 109 GLU A C 1
ATOM 869 O O . GLU A 1 109 ? 4.672 -5.252 19.783 1.00 72.62 109 GLU A O 1
ATOM 874 N N . TYR A 1 110 ? 4.273 -7.465 19.625 1.00 75.56 110 TYR A N 1
ATOM 875 C CA . TYR A 1 110 ? 2.843 -7.359 19.355 1.00 75.56 110 TYR A CA 1
ATOM 876 C C . TYR A 1 110 ? 2.092 -7.651 20.654 1.00 75.56 110 TYR A C 1
ATOM 878 O O . TYR A 1 110 ? 2.515 -8.505 21.429 1.00 75.56 110 TYR A O 1
ATOM 886 N N . LYS A 1 111 ? 1.022 -6.898 20.920 1.00 65.94 111 LYS A N 1
ATOM 887 C CA . LYS A 1 111 ? 0.104 -7.224 22.014 1.00 65.94 111 LYS A CA 1
ATOM 888 C C . LYS A 1 111 ? -0.951 -8.162 21.443 1.00 65.94 111 LYS A C 1
ATOM 890 O O . LYS A 1 111 ? -1.569 -7.787 20.447 1.00 65.94 111 LYS A O 1
ATOM 895 N N . ASP A 1 112 ? -1.068 -9.338 22.045 1.00 55.00 112 ASP A N 1
ATOM 896 C CA . ASP A 1 112 ? -2.102 -10.332 21.740 1.00 55.00 112 ASP A CA 1
ATOM 897 C C . ASP A 1 112 ? -3.508 -9.823 22.097 1.00 55.00 112 ASP A C 1
ATOM 899 O O . ASP A 1 112 ? -3.632 -9.060 23.091 1.00 55.00 112 ASP A O 1
#